Protein AF-A0A3B9A7N8-F1 (afdb_monomer_lite)

Radius of gyration: 19.99 Å; chains: 1; bounding box: 42×22×56 Å

Secondary structure (DSSP, 8-state):
-HHHHHHHHHHHHHHHHHHHHHHHHHHTTTSTT------------------------

Foldseek 3Di:
DVVVVVVVVVVVVLVVVQVVLVVVCVVCVPPPPDDRDGDDDDDDDDPDPPPDDDDDD

Sequence (57 aa):
MLRSMFTAISALNLHQNYLDVVANNLANANTTGFKASRVLFHDQFSQLMNPGASPSS

Structure (mmCIF, N/CA/C/O backbone):
data_AF-A0A3B9A7N8-F1
#
_entry.id   AF-A0A3B9A7N8-F1
#
loop_
_atom_site.group_PDB
_atom_site.id
_atom_site.type_symbol
_atom_site.label_atom_id
_atom_site.label_alt_id
_atom_site.label_comp_id
_atom_site.label_asym_id
_atom_site.label_entity_id
_atom_site.label_seq_id
_atom_site.pdbx_PDB_ins_code
_atom_site.Cartn_x
_atom_site.Cartn_y
_atom_site.Cartn_z
_atom_site.occupancy
_atom_site.B_iso_or_equiv
_atom_site.auth_seq_id
_atom_site.auth_comp_id
_atom_site.auth_asym_id
_atom_site.auth_atom_id
_atom_site.pdbx_PDB_model_num
ATOM 1 N N . MET A 1 1 ? 20.774 -10.271 -14.912 1.00 61.28 1 MET A N 1
ATOM 2 C CA . MET A 1 1 ? 20.210 -10.714 -13.614 1.00 61.28 1 MET A CA 1
ATOM 3 C C . MET A 1 1 ? 20.068 -9.585 -12.589 1.00 61.28 1 MET A C 1
ATOM 5 O O . MET A 1 1 ? 19.082 -9.580 -11.868 1.00 61.28 1 MET A O 1
ATOM 9 N N . LEU A 1 2 ? 20.973 -8.595 -12.534 1.00 77.75 2 LEU A N 1
ATOM 10 C CA . LEU A 1 2 ? 20.824 -7.452 -11.612 1.00 77.75 2 LEU A CA 1
ATOM 11 C C . LEU A 1 2 ? 19.550 -6.629 -11.873 1.00 77.75 2 LEU A C 1
ATOM 13 O O . LEU A 1 2 ? 18.780 -6.399 -10.951 1.00 77.75 2 LEU A O 1
ATOM 17 N N . ARG A 1 3 ? 19.259 -6.264 -13.131 1.00 78.88 3 ARG A N 1
ATOM 18 C CA . ARG A 1 3 ? 18.057 -5.475 -13.473 1.00 78.88 3 ARG A CA 1
ATOM 19 C C . ARG A 1 3 ? 16.747 -6.187 -13.110 1.00 78.88 3 ARG A C 1
ATOM 21 O O . ARG A 1 3 ? 15.848 -5.554 -12.580 1.00 78.88 3 ARG A O 1
ATOM 28 N N . SER A 1 4 ? 16.665 -7.502 -13.329 1.00 82.81 4 SER A N 1
ATOM 29 C CA . SER A 1 4 ? 15.495 -8.312 -12.961 1.00 82.81 4 SER A CA 1
ATOM 30 C C . SER A 1 4 ? 15.327 -8.448 -11.446 1.00 82.81 4 SER A C 1
ATOM 32 O O . SER A 1 4 ? 14.203 -8.409 -10.964 1.00 82.81 4 SER A O 1
ATOM 34 N N . MET A 1 5 ? 16.428 -8.559 -10.692 1.00 87.12 5 MET A N 1
ATOM 35 C CA . MET A 1 5 ? 16.399 -8.534 -9.225 1.00 87.12 5 MET A CA 1
ATOM 36 C C . MET A 1 5 ? 15.931 -7.173 -8.701 1.00 87.12 5 MET A C 1
ATOM 38 O O . MET A 1 5 ? 15.059 -7.132 -7.844 1.00 87.12 5 MET A O 1
ATOM 42 N N . PHE A 1 6 ? 16.430 -6.064 -9.259 1.00 87.44 6 PHE A N 1
ATOM 43 C CA . PHE A 1 6 ? 15.952 -4.727 -8.899 1.00 87.44 6 PHE A CA 1
ATOM 44 C C . PHE A 1 6 ? 14.462 -4.551 -9.206 1.00 87.44 6 PHE A C 1
ATOM 46 O O . PHE A 1 6 ? 13.727 -4.078 -8.349 1.00 87.44 6 PHE A O 1
ATOM 53 N N . THR A 1 7 ? 13.983 -5.004 -10.370 1.00 87.88 7 THR A N 1
ATOM 54 C CA . THR A 1 7 ? 12.546 -4.993 -10.685 1.00 87.88 7 THR A CA 1
ATOM 55 C C . THR A 1 7 ? 11.736 -5.849 -9.708 1.00 87.88 7 THR A C 1
ATOM 57 O O . THR A 1 7 ? 10.686 -5.406 -9.252 1.00 87.88 7 THR A O 1
ATOM 60 N N . ALA A 1 8 ? 12.219 -7.040 -9.343 1.00 89.81 8 ALA A N 1
ATOM 61 C CA . ALA A 1 8 ? 11.539 -7.919 -8.391 1.00 89.81 8 ALA A CA 1
ATOM 62 C C . ALA A 1 8 ? 11.476 -7.315 -6.977 1.00 89.81 8 ALA A C 1
ATOM 64 O O . ALA A 1 8 ? 10.425 -7.352 -6.342 1.00 89.81 8 ALA A O 1
ATOM 65 N N . ILE A 1 9 ? 12.569 -6.715 -6.498 1.00 92.19 9 ILE A N 1
ATOM 66 C CA . ILE A 1 9 ? 12.624 -6.038 -5.194 1.00 92.19 9 ILE A CA 1
ATOM 67 C C . ILE A 1 9 ? 11.697 -4.816 -5.185 1.00 92.19 9 ILE A C 1
ATOM 69 O O . ILE A 1 9 ? 10.930 -4.645 -4.239 1.00 92.19 9 ILE A O 1
ATOM 73 N N . SER A 1 10 ? 11.705 -4.002 -6.246 1.00 89.88 10 SER A N 1
ATOM 74 C CA . SER A 1 10 ? 10.782 -2.870 -6.384 1.00 89.88 10 SER A CA 1
ATOM 75 C C . SER A 1 10 ? 9.321 -3.325 -6.392 1.00 89.88 10 SER A C 1
ATOM 77 O O . SER A 1 10 ? 8.494 -2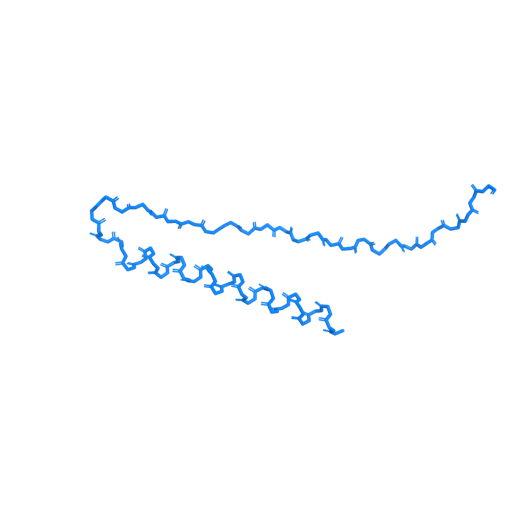.732 -5.702 1.00 89.88 10 SER A O 1
ATOM 79 N N . ALA A 1 11 ? 9.000 -4.409 -7.107 1.00 90.25 11 ALA A N 1
ATOM 80 C CA . ALA A 1 11 ? 7.657 -4.982 -7.120 1.00 90.25 11 ALA A CA 1
ATOM 81 C C . ALA A 1 11 ? 7.227 -5.468 -5.727 1.00 90.25 11 ALA A C 1
ATOM 83 O O . ALA A 1 11 ? 6.114 -5.174 -5.297 1.00 90.25 11 ALA A O 1
ATOM 84 N N . LEU A 1 12 ? 8.116 -6.147 -4.992 1.00 94.94 12 LEU A N 1
ATOM 85 C CA 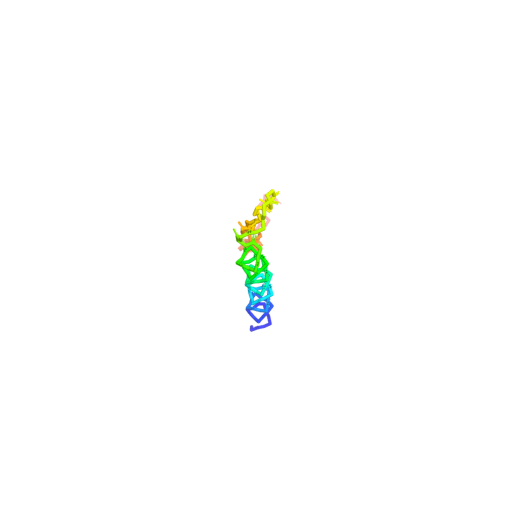. LEU A 1 12 ? 7.864 -6.591 -3.617 1.00 94.94 12 LEU A CA 1
ATOM 86 C C . LEU A 1 12 ? 7.635 -5.418 -2.657 1.00 94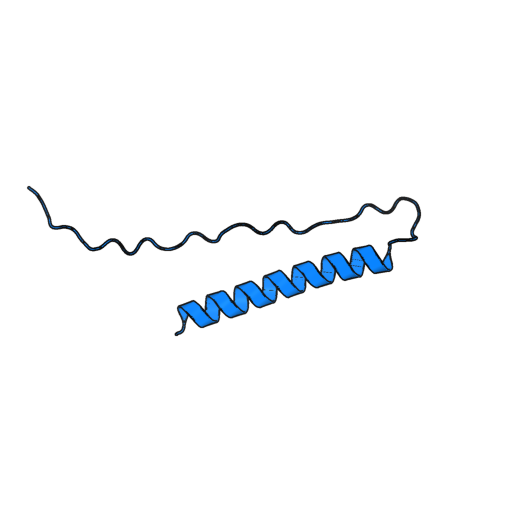.94 12 LEU A C 1
ATOM 88 O O . LEU A 1 12 ? 6.756 -5.498 -1.804 1.00 94.94 12 LEU A O 1
ATOM 92 N N . ASN A 1 13 ? 8.395 -4.331 -2.790 1.00 94.44 13 ASN A N 1
ATOM 93 C CA . ASN A 1 13 ? 8.235 -3.146 -1.946 1.00 94.44 13 ASN A CA 1
ATOM 94 C C . ASN A 1 13 ? 6.904 -2.420 -2.221 1.00 94.44 13 ASN A C 1
ATOM 96 O O . ASN A 1 13 ? 6.184 -2.053 -1.292 1.00 94.44 13 ASN A O 1
ATOM 100 N N . LEU A 1 14 ? 6.532 -2.285 -3.497 1.00 93.81 14 LEU A N 1
ATOM 101 C CA . LEU A 1 14 ? 5.225 -1.756 -3.890 1.00 93.81 14 LEU A CA 1
ATOM 102 C C . LEU A 1 14 ? 4.079 -2.628 -3.361 1.00 93.81 14 LEU A C 1
ATOM 104 O O . LEU A 1 14 ? 3.064 -2.102 -2.906 1.00 93.81 14 LEU A O 1
ATOM 108 N N . HIS A 1 15 ? 4.246 -3.952 -3.383 1.00 95.38 15 HIS A N 1
ATOM 109 C CA . HIS A 1 15 ? 3.257 -4.875 -2.833 1.00 95.38 15 HIS A CA 1
ATOM 110 C C . HIS A 1 15 ? 3.137 -4.756 -1.311 1.00 95.38 15 HIS A C 1
ATOM 112 O O . HIS A 1 15 ? 2.024 -4.776 -0.798 1.00 95.38 15 HIS A O 1
ATOM 118 N N . GLN A 1 16 ? 4.252 -4.576 -0.594 1.00 95.75 16 GLN A N 1
ATOM 119 C CA . GLN A 1 16 ? 4.230 -4.305 0.848 1.00 95.75 16 GLN A CA 1
ATOM 120 C C . GLN A 1 16 ? 3.440 -3.028 1.158 1.00 95.75 16 GLN A C 1
ATOM 122 O O . GLN A 1 16 ? 2.497 -3.079 1.937 1.00 95.75 16 GLN A O 1
ATOM 127 N N . ASN A 1 17 ? 3.713 -1.928 0.448 1.00 96.00 17 ASN A N 1
ATOM 128 C CA . ASN A 1 17 ? 2.956 -0.679 0.597 1.00 96.00 17 ASN A CA 1
ATOM 129 C C . ASN A 1 17 ? 1.451 -0.851 0.336 1.00 96.00 17 ASN A C 1
ATOM 131 O O . ASN A 1 17 ? 0.615 -0.285 1.039 1.00 96.00 17 ASN A O 1
ATOM 135 N N . TYR A 1 18 ? 1.088 -1.632 -0.682 1.00 96.75 18 TYR A N 1
ATOM 136 C CA . TYR A 1 18 ? -0.311 -1.949 -0.953 1.00 96.75 18 TYR A CA 1
ATOM 137 C C . TYR A 1 18 ? -0.954 -2.722 0.205 1.00 96.75 18 TYR A C 1
ATOM 139 O O . TYR A 1 18 ? -2.052 -2.369 0.639 1.00 96.75 18 TYR A O 1
ATOM 147 N N . LEU A 1 19 ? -0.269 -3.744 0.726 1.00 97.31 19 LEU A N 1
ATOM 148 C CA . LEU A 1 19 ? -0.754 -4.530 1.859 1.00 97.31 19 LEU A CA 1
ATOM 149 C C . LEU A 1 19 ? -0.907 -3.677 3.121 1.00 97.31 19 LEU A C 1
ATOM 151 O O . LEU A 1 19 ? -1.906 -3.832 3.816 1.00 97.31 19 LEU A O 1
ATOM 155 N N . ASP A 1 20 ? 0.000 -2.735 3.371 1.00 97.06 20 ASP A N 1
ATOM 156 C CA . ASP A 1 20 ? -0.088 -1.815 4.509 1.00 97.06 20 ASP A CA 1
ATOM 157 C C . ASP A 1 20 ? -1.322 -0.907 4.411 1.00 97.06 20 ASP A C 1
ATOM 159 O O . ASP A 1 20 ? -2.047 -0.717 5.391 1.00 97.06 20 ASP A O 1
ATOM 163 N N . VAL A 1 21 ? -1.624 -0.391 3.214 1.00 96.75 21 VAL A N 1
ATOM 164 C CA . VAL A 1 21 ? -2.834 0.414 2.979 1.00 96.75 21 VAL A CA 1
ATOM 165 C C . VAL A 1 21 ? -4.101 -0.425 3.152 1.00 96.75 21 VAL A C 1
ATOM 167 O O . VAL A 1 21 ? -5.058 0.029 3.781 1.00 96.75 21 VAL A O 1
ATOM 170 N N . VAL A 1 22 ? -4.114 -1.661 2.647 1.00 96.56 22 VAL A N 1
ATOM 171 C CA . VAL A 1 22 ? -5.239 -2.588 2.843 1.00 96.56 22 VAL A CA 1
ATOM 172 C C . VAL A 1 22 ? -5.424 -2.915 4.325 1.00 96.56 22 VAL A C 1
ATOM 174 O O . VAL A 1 22 ? -6.550 -2.859 4.819 1.00 96.56 22 VAL A O 1
ATOM 177 N N . ALA A 1 23 ? -4.340 -3.201 5.047 1.00 97.00 23 ALA A N 1
ATOM 178 C CA . ALA A 1 23 ? -4.371 -3.491 6.474 1.00 97.00 23 ALA A CA 1
ATOM 179 C C . ALA A 1 23 ? -4.895 -2.293 7.278 1.00 97.00 23 ALA A C 1
ATOM 181 O O . ALA A 1 23 ? -5.753 -2.465 8.142 1.00 97.00 23 ALA A O 1
ATOM 182 N N . ASN A 1 24 ? -4.450 -1.075 6.955 1.00 96.88 24 ASN A N 1
ATOM 183 C CA . ASN A 1 24 ? -4.929 0.143 7.604 1.00 96.88 24 ASN A CA 1
ATOM 184 C C . ASN A 1 24 ? -6.425 0.380 7.348 1.00 96.88 24 ASN A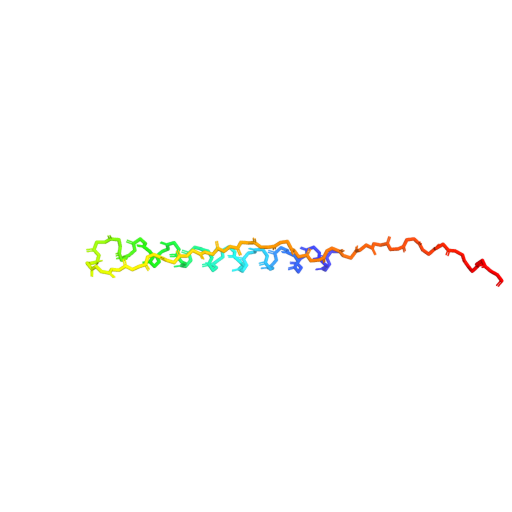 C 1
ATOM 186 O O . ASN A 1 24 ? -7.171 0.669 8.284 1.00 96.88 24 ASN A O 1
ATOM 190 N N . ASN A 1 25 ? -6.881 0.199 6.106 1.00 96.19 25 ASN A N 1
ATOM 191 C CA . ASN A 1 25 ? -8.296 0.319 5.768 1.00 96.19 25 ASN A CA 1
ATOM 192 C C . ASN A 1 25 ? -9.148 -0.724 6.500 1.00 96.19 25 ASN A C 1
ATOM 194 O O . ASN A 1 25 ? -10.221 -0.393 6.995 1.00 96.19 25 ASN A O 1
ATOM 198 N N . LEU A 1 26 ? -8.671 -1.971 6.581 1.00 95.44 26 LEU A N 1
ATOM 199 C CA . LEU A 1 26 ? -9.379 -3.055 7.258 1.00 95.44 26 LEU A CA 1
ATOM 200 C C . LEU A 1 26 ? -9.466 -2.807 8.766 1.00 95.44 26 LEU A C 1
ATOM 202 O O . LEU A 1 26 ? -10.541 -2.941 9.347 1.00 95.44 26 LEU A O 1
ATOM 206 N N . ALA A 1 27 ? -8.360 -2.392 9.386 1.00 96.69 27 ALA A N 1
ATOM 207 C CA . ALA A 1 27 ? -8.316 -2.060 10.807 1.00 96.69 27 ALA A CA 1
ATOM 208 C C . ALA A 1 27 ? -9.284 -0.921 11.173 1.00 96.69 27 ALA A C 1
ATOM 210 O O . ALA A 1 27 ? -9.846 -0.920 12.265 1.00 96.69 27 ALA A O 1
ATOM 211 N N . ASN A 1 28 ? -9.516 0.021 10.253 1.00 95.56 28 ASN A N 1
ATOM 212 C CA . ASN A 1 28 ? -10.380 1.182 10.468 1.00 95.56 28 ASN A CA 1
ATOM 213 C C . ASN A 1 28 ? -11.759 1.074 9.797 1.00 95.56 28 ASN A C 1
ATOM 215 O O . ASN A 1 28 ? -12.495 2.060 9.761 1.00 95.56 28 ASN A O 1
ATOM 219 N N . ALA A 1 29 ? -12.146 -0.101 9.293 1.00 94.75 29 ALA A N 1
ATOM 220 C CA . ALA A 1 29 ? -13.385 -0.275 8.530 1.00 94.75 29 ALA A CA 1
ATOM 221 C C . ALA A 1 29 ? -14.658 0.109 9.314 1.00 94.75 29 ALA A C 1
ATOM 223 O O . ALA A 1 29 ? -15.641 0.538 8.715 1.00 94.75 29 ALA A O 1
ATOM 224 N N . ASN A 1 30 ? -14.631 -0.004 10.646 1.00 94.50 30 ASN A N 1
ATOM 225 C CA . ASN A 1 30 ? -15.753 0.337 11.529 1.00 94.50 30 ASN A CA 1
ATOM 226 C C . ASN A 1 30 ? -15.593 1.698 12.230 1.00 94.50 30 ASN A C 1
ATOM 228 O O . ASN A 1 30 ? -16.435 2.075 13.045 1.00 94.50 30 ASN A O 1
ATOM 232 N N . THR A 1 31 ? -14.523 2.444 11.943 1.00 94.25 31 THR A N 1
ATOM 233 C CA . THR A 1 31 ? -14.283 3.756 12.550 1.00 94.25 31 THR A CA 1
ATOM 234 C C . THR A 1 31 ? -15.150 4.804 11.850 1.00 94.25 31 THR A C 1
ATOM 236 O O . THR A 1 31 ? -15.001 5.073 10.657 1.00 94.25 31 THR A O 1
ATOM 239 N N . THR A 1 32 ? -16.070 5.429 12.585 1.00 94.50 32 THR A N 1
ATOM 240 C CA . THR A 1 32 ? -16.981 6.441 12.030 1.00 94.50 32 THR A CA 1
ATOM 241 C C . THR A 1 32 ? -16.210 7.648 11.495 1.00 94.50 32 THR A C 1
ATOM 243 O O . THR A 1 32 ? -15.409 8.240 12.214 1.00 94.50 32 THR A O 1
ATOM 246 N N . GLY A 1 33 ? -16.473 8.040 10.245 1.00 92.31 33 GLY A N 1
ATOM 247 C CA . GLY A 1 33 ? -15.798 9.171 9.595 1.00 92.31 33 GLY A CA 1
ATOM 248 C C . GLY A 1 33 ? -14.438 8.840 8.966 1.00 92.31 33 GLY A C 1
ATOM 249 O O . GLY A 1 33 ? -13.806 9.734 8.401 1.00 92.31 33 GLY A O 1
ATOM 250 N N . PHE A 1 34 ? -13.996 7.578 9.012 1.00 94.81 34 PHE A N 1
ATOM 251 C CA . PHE A 1 34 ? -12.775 7.132 8.343 1.00 94.81 34 PHE A CA 1
ATOM 252 C C . PHE A 1 34 ? -12.883 7.245 6.813 1.00 94.81 34 PHE A C 1
ATOM 254 O O . PHE A 1 34 ? -13.928 6.975 6.216 1.00 94.81 34 PHE A O 1
ATOM 261 N N . LYS A 1 35 ? -11.781 7.643 6.167 1.00 95.50 35 LYS A N 1
ATOM 262 C CA . LYS A 1 35 ? -11.656 7.723 4.707 1.00 95.50 35 LYS A CA 1
ATOM 263 C C . LYS A 1 35 ? -10.634 6.698 4.243 1.00 95.50 35 LYS A C 1
ATOM 265 O O . LYS A 1 35 ? -9.461 6.805 4.587 1.00 95.50 35 LYS A O 1
ATOM 270 N N . ALA A 1 36 ? -11.085 5.738 3.444 1.00 93.62 36 ALA A N 1
ATOM 271 C CA . ALA A 1 36 ? -10.207 4.717 2.893 1.00 93.62 36 ALA A CA 1
ATOM 272 C C . ALA A 1 36 ? -9.160 5.330 1.952 1.00 93.62 36 ALA A C 1
ATOM 274 O O . ALA A 1 36 ? -9.463 6.222 1.155 1.00 93.62 36 ALA A O 1
ATOM 275 N N . SER A 1 37 ? -7.939 4.811 2.026 1.00 93.38 37 SER A N 1
ATOM 276 C CA . SER A 1 37 ? -6.852 5.145 1.105 1.00 93.38 37 SER A CA 1
ATOM 277 C C . SER A 1 37 ? -6.675 4.042 0.062 1.00 93.38 37 SER A C 1
ATOM 279 O O . SER A 1 37 ? -7.051 2.894 0.291 1.00 93.38 37 SER A O 1
ATOM 281 N N . ARG A 1 38 ? -6.111 4.356 -1.107 1.00 94.50 38 ARG A N 1
ATOM 282 C CA . ARG A 1 38 ? -5.804 3.352 -2.135 1.00 94.50 38 ARG A CA 1
ATOM 283 C C . ARG A 1 38 ? -4.484 3.665 -2.822 1.00 94.50 38 ARG A C 1
ATOM 285 O O . ARG A 1 38 ? -4.217 4.819 -3.149 1.00 94.50 38 ARG A O 1
ATOM 292 N N . VAL A 1 39 ? -3.695 2.630 -3.084 1.00 93.38 39 VAL A N 1
ATOM 293 C CA . VAL A 1 39 ? -2.475 2.738 -3.893 1.00 93.38 39 VAL A CA 1
ATOM 294 C C . VAL A 1 39 ? -2.838 2.553 -5.365 1.00 93.38 39 VAL A C 1
ATOM 296 O O . VAL A 1 39 ? -3.653 1.696 -5.703 1.00 93.38 39 VAL A O 1
ATOM 299 N N . LEU A 1 40 ? -2.244 3.364 -6.241 1.00 93.75 40 LEU A N 1
ATOM 300 C CA . L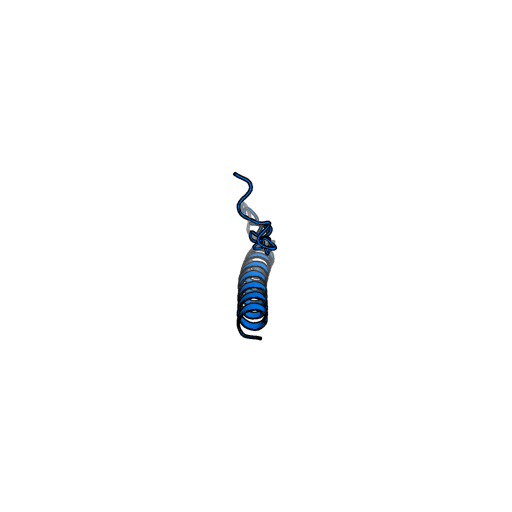EU A 1 40 ? -2.345 3.219 -7.692 1.00 93.75 40 LEU A CA 1
ATOM 301 C C . LEU A 1 40 ? -0.973 2.864 -8.254 1.00 93.75 40 LEU A C 1
ATOM 303 O O . LEU A 1 40 ? -0.010 3.613 -8.079 1.00 93.75 40 LEU A O 1
ATOM 307 N N . PHE A 1 41 ? -0.897 1.724 -8.932 1.00 91.06 41 PHE A N 1
ATOM 308 C CA . PHE A 1 41 ? 0.311 1.312 -9.633 1.00 91.06 41 PHE A CA 1
ATOM 309 C C . PHE A 1 41 ? 0.431 2.068 -10.954 1.00 91.06 41 PHE A C 1
ATOM 311 O O . PHE A 1 41 ? -0.566 2.322 -11.628 1.00 91.06 41 PHE A O 1
ATOM 318 N N . HIS A 1 42 ? 1.663 2.413 -11.306 1.00 88.94 42 HIS A N 1
ATOM 319 C CA . HIS A 1 42 ? 2.008 3.028 -12.579 1.00 88.94 42 HIS A CA 1
ATOM 320 C C . HIS A 1 42 ? 3.149 2.235 -13.197 1.00 88.94 42 HIS A C 1
ATOM 322 O O . HIS A 1 42 ? 4.014 1.724 -12.479 1.00 88.94 42 HIS A O 1
ATOM 328 N N . ASP A 1 43 ? 3.148 2.148 -14.521 1.00 86.06 43 ASP A N 1
ATOM 329 C CA . ASP A 1 43 ? 4.216 1.466 -15.231 1.00 86.06 43 ASP A CA 1
ATOM 330 C C . ASP A 1 43 ? 5.537 2.216 -15.074 1.00 86.06 43 ASP A C 1
ATOM 332 O O . ASP A 1 43 ? 5.620 3.442 -15.180 1.00 86.06 43 ASP A O 1
ATOM 336 N N . GLN A 1 44 ? 6.599 1.453 -14.834 1.00 81.62 44 GLN A N 1
ATOM 337 C CA . GLN A 1 44 ? 7.951 1.986 -14.842 1.00 81.62 44 GLN A CA 1
ATOM 338 C C . GLN A 1 44 ? 8.415 2.142 -16.295 1.00 81.62 44 GLN A C 1
ATOM 340 O O . GLN A 1 44 ? 8.249 1.226 -17.101 1.00 81.62 44 GLN A O 1
ATOM 345 N N . PHE A 1 45 ? 9.047 3.273 -16.626 1.00 79.50 45 PHE A N 1
ATOM 346 C CA . PHE A 1 45 ? 9.623 3.500 -17.954 1.00 79.50 45 PHE A CA 1
ATOM 347 C C . PHE A 1 45 ? 10.586 2.360 -18.325 1.00 79.50 45 PHE A C 1
ATOM 349 O O . PHE A 1 45 ? 11.626 2.163 -17.687 1.00 79.50 45 PHE A O 1
ATOM 356 N N . SER A 1 46 ? 10.226 1.585 -19.349 1.00 70.38 46 SER A N 1
ATOM 357 C CA . SER A 1 46 ? 11.073 0.518 -19.875 1.00 70.38 46 SER A CA 1
ATOM 358 C C . SER A 1 46 ? 12.100 1.130 -20.820 1.00 70.38 46 SER A C 1
ATOM 360 O O . SER A 1 46 ? 11.731 1.788 -21.791 1.00 70.38 46 SER A O 1
ATOM 362 N N . GLN A 1 47 ? 13.392 0.915 -20.553 1.00 69.75 47 GLN A N 1
ATOM 363 C CA . GLN A 1 47 ? 14.457 1.297 -21.483 1.00 69.75 47 GLN A CA 1
ATOM 364 C C . GLN A 1 47 ? 14.187 0.641 -22.844 1.00 69.75 47 GLN A C 1
ATOM 366 O O . GLN A 1 47 ? 14.339 -0.577 -22.974 1.00 69.75 47 GLN A O 1
ATOM 371 N N . LEU A 1 48 ? 13.812 1.437 -23.853 1.00 70.06 48 LEU A N 1
ATOM 372 C CA . LEU A 1 48 ? 13.883 0.990 -25.237 1.00 70.06 48 LEU A CA 1
ATOM 373 C C . LEU A 1 48 ? 15.357 0.687 -25.511 1.00 70.06 48 LEU A C 1
ATOM 375 O O . LEU A 1 48 ? 16.201 1.581 -25.475 1.00 70.06 48 LEU A O 1
ATOM 379 N N . MET A 1 49 ? 15.693 -0.585 -25.722 1.00 62.47 49 MET A N 1
ATOM 380 C CA . MET A 1 49 ? 16.976 -0.941 -26.314 1.00 62.47 49 MET A CA 1
ATOM 381 C C . MET A 1 49 ? 16.959 -0.353 -27.719 1.00 62.47 49 MET A C 1
ATOM 383 O O . MET A 1 49 ? 16.420 -0.982 -28.619 1.00 62.47 49 MET A O 1
ATOM 387 N N . ASN A 1 50 ? 17.484 0.859 -27.906 1.00 65.44 50 ASN A N 1
ATOM 388 C CA . ASN A 1 50 ? 17.849 1.338 -29.229 1.00 65.44 50 ASN A CA 1
ATOM 389 C C . ASN A 1 50 ? 18.817 0.299 -29.816 1.00 65.44 50 ASN A C 1
ATOM 391 O O . ASN A 1 50 ? 19.940 0.190 -29.311 1.00 65.44 50 ASN A O 1
ATOM 395 N N . PRO A 1 51 ? 18.449 -0.461 -30.865 1.00 58.97 51 PRO A N 1
ATOM 396 C CA . PRO A 1 51 ? 19.486 -0.970 -31.734 1.00 58.97 51 PRO A CA 1
ATOM 397 C C . PRO A 1 51 ? 20.076 0.284 -32.374 1.00 58.97 51 PRO A C 1
ATOM 399 O O . PRO A 1 51 ? 19.353 1.054 -33.007 1.00 58.97 51 PRO A O 1
ATOM 402 N N . GLY A 1 52 ? 21.355 0.562 -32.132 1.00 67.62 52 GLY A N 1
ATOM 403 C CA . GLY A 1 52 ? 22.033 1.623 -32.864 1.00 67.62 52 GLY A CA 1
ATOM 404 C C . GLY A 1 52 ? 21.790 1.411 -34.359 1.00 67.62 52 GLY A C 1
ATOM 405 O O . GLY A 1 52 ? 22.201 0.392 -34.906 1.00 67.62 52 GLY A O 1
ATOM 406 N N . ALA A 1 53 ? 21.084 2.339 -35.000 1.00 62.41 53 ALA A N 1
ATOM 407 C CA . ALA A 1 53 ? 20.981 2.399 -36.447 1.00 62.41 53 ALA A CA 1
ATOM 408 C C . ALA A 1 53 ? 21.896 3.540 -36.903 1.00 62.41 53 ALA A C 1
ATOM 410 O O . ALA A 1 53 ? 21.648 4.696 -36.576 1.00 62.41 53 ALA A O 1
ATOM 411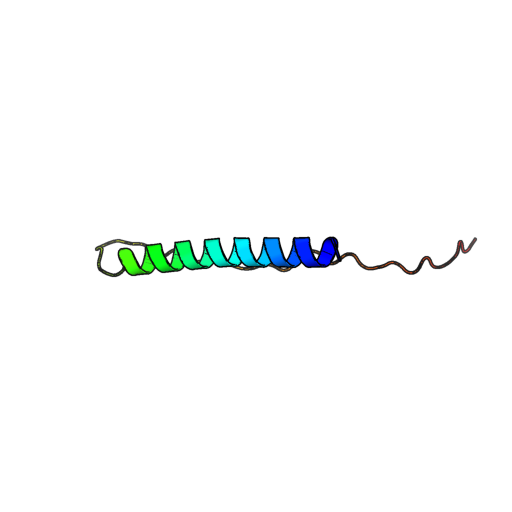 N N . SER A 1 54 ? 23.002 3.114 -37.526 1.00 64.31 54 SER A N 1
ATOM 412 C CA . SER A 1 54 ? 24.063 3.791 -38.297 1.00 64.31 54 SER A CA 1
ATOM 413 C C . SER A 1 54 ? 24.059 5.323 -38.444 1.00 64.31 54 SER A C 1
ATOM 415 O O . SER A 1 54 ? 23.005 5.908 -38.688 1.00 64.31 54 SER A O 1
ATOM 417 N N . PRO A 1 55 ? 25.244 5.972 -38.500 1.00 66.62 55 PRO A N 1
ATOM 418 C CA . PRO A 1 55 ? 25.321 7.339 -38.998 1.00 66.62 55 PRO A CA 1
ATOM 419 C C . PRO A 1 55 ? 24.883 7.347 -40.469 1.00 66.62 55 PRO A C 1
ATOM 421 O O . PRO A 1 55 ? 25.491 6.689 -41.310 1.00 66.62 55 PRO A O 1
ATOM 424 N N . SER A 1 56 ? 23.802 8.060 -40.773 1.00 63.66 56 SER A N 1
ATOM 425 C CA . SER A 1 56 ? 23.392 8.364 -42.141 1.00 63.66 56 SER A CA 1
ATOM 426 C C . SER A 1 56 ? 23.521 9.864 -42.372 1.00 63.66 56 SER A C 1
ATOM 428 O O . SER A 1 56 ? 22.550 10.599 -42.186 1.00 63.66 56 SER A O 1
ATOM 430 N N . SER A 1 57 ? 24.741 10.295 -42.696 1.00 56.06 57 SER A N 1
ATOM 431 C CA . SER A 1 57 ? 25.150 11.418 -43.565 1.00 56.06 57 SER A CA 1
ATOM 432 C C . SER A 1 57 ? 26.664 11.568 -43.468 1.00 56.06 57 SER A C 1
ATOM 434 O O . SER A 1 57 ? 27.155 11.637 -42.320 1.00 56.06 57 SER A O 1
#

pLDDT: mean 85.82, std 12.6, range [56.06, 97.31]